Protein AF-A0A9D2ANG2-F1 (afdb_monomer_lite)

Foldseek 3Di:
DDDDDDDDDDDDDDDDDDDDDDDDDDDDDDDDDDDDDDDDDDDDDDDDDDDDDDPPDDDPPPPVPPVVPPPVDDDDDWAAAKDFFFKKKAALVLLCVFDVAFFWKFKDWRNHTDDIGGDDSGIDIDGRHGITGMWIWTQGPVRDTDTSRVVIDTGHPDDPPPPPDDDD

Sequence (168 aa):
MKKTTFPALGLLAGSLIFLSGCQAGTGLEVSSQSLSEVSGNEAQASAPSSQNEPRSVRENTTQEENAFYNDLLYREYSLGKTVEAGTATITTADILSASDSPSQIVIFRNNEVWKILDYQGEDIKVDIPEDGNYCYMVADENKALWDITELVDMEVIGDAEDWIIPLE

pLDDT: mean 70.83, std 26.26, range [29.95, 98.44]

Radius of gyration: 33.45 Å; chains: 1; bounding box: 67×125×43 Å

Structure (mmCIF, N/CA/C/O backbone):
data_AF-A0A9D2ANG2-F1
#
_entry.id   AF-A0A9D2ANG2-F1
#
loop_
_atom_site.group_PDB
_atom_site.id
_atom_site.type_symbol
_atom_site.label_atom_id
_atom_site.label_alt_id
_atom_site.label_comp_id
_atom_site.label_asym_id
_atom_site.label_entity_id
_atom_site.label_seq_id
_atom_site.pdbx_PDB_ins_code
_atom_site.Cartn_x
_atom_site.Cartn_y
_atom_site.Cartn_z
_atom_site.occupancy
_atom_site.B_iso_or_equiv
_atom_site.auth_seq_id
_atom_site.auth_comp_id
_atom_site.auth_asym_id
_atom_site.auth_atom_id
_atom_site.pdbx_PDB_model_num
ATOM 1 N N . MET A 1 1 ? -21.913 -55.609 1.941 1.00 44.38 1 MET A N 1
ATOM 2 C CA . MET A 1 1 ? -22.703 -54.697 1.080 1.00 44.38 1 MET A CA 1
ATOM 3 C C . MET A 1 1 ? -22.527 -53.271 1.572 1.00 44.38 1 MET A C 1
ATOM 5 O O . MET A 1 1 ? -22.939 -53.000 2.689 1.00 44.38 1 MET A O 1
ATOM 9 N N . LYS A 1 2 ? -21.934 -52.393 0.758 1.00 40.97 2 LYS A N 1
ATOM 10 C CA . LYS A 1 2 ? -22.391 -51.016 0.481 1.00 40.97 2 LYS A CA 1
ATOM 11 C C . LYS A 1 2 ? -21.410 -50.405 -0.523 1.00 40.97 2 LYS A C 1
ATOM 13 O O . LYS A 1 2 ? -20.231 -50.258 -0.238 1.00 40.97 2 LYS A O 1
ATOM 18 N N . LYS A 1 3 ? -21.917 -50.194 -1.738 1.00 43.97 3 LYS A N 1
ATOM 19 C CA . LYS A 1 3 ? -21.227 -49.579 -2.872 1.00 43.97 3 LYS A CA 1
ATOM 20 C C . LYS A 1 3 ? -21.136 -48.078 -2.591 1.00 43.97 3 LYS A C 1
ATOM 22 O O . LYS A 1 3 ? -22.163 -47.474 -2.292 1.00 43.97 3 LYS A O 1
ATOM 27 N N . THR A 1 4 ? -19.946 -47.496 -2.667 1.00 53.00 4 THR A N 1
ATOM 28 C CA . THR A 1 4 ? -19.764 -46.043 -2.655 1.00 53.00 4 THR A CA 1
ATOM 29 C C . THR A 1 4 ? -19.896 -45.534 -4.086 1.00 53.00 4 THR A C 1
ATOM 31 O O . THR A 1 4 ? -19.038 -45.748 -4.938 1.00 53.00 4 THR A O 1
ATOM 34 N N . THR A 1 5 ? -21.052 -44.937 -4.354 1.00 50.03 5 THR A N 1
ATOM 35 C CA . THR A 1 5 ? -21.404 -44.254 -5.598 1.00 50.03 5 THR A CA 1
ATOM 36 C C . THR A 1 5 ? -20.766 -42.867 -5.597 1.00 50.03 5 THR A C 1
ATOM 38 O O . THR A 1 5 ? -21.075 -42.057 -4.728 1.00 50.03 5 THR A O 1
ATOM 41 N N . PHE A 1 6 ? -19.910 -42.588 -6.579 1.00 52.50 6 PHE A N 1
ATOM 42 C CA . PHE A 1 6 ? -19.528 -41.229 -6.965 1.00 52.50 6 PHE A CA 1
ATOM 43 C C . PHE A 1 6 ? -20.510 -40.706 -8.026 1.00 52.50 6 PHE A C 1
ATOM 45 O O . PHE A 1 6 ? -20.822 -41.449 -8.959 1.00 52.50 6 PHE A O 1
ATOM 52 N N . PRO A 1 7 ? -20.923 -39.433 -7.970 1.00 53.84 7 PRO A N 1
ATOM 53 C CA . PRO A 1 7 ? -21.189 -38.638 -9.165 1.00 53.84 7 PRO A CA 1
ATOM 54 C C . PRO A 1 7 ? -20.031 -37.635 -9.332 1.00 53.84 7 PRO A C 1
ATOM 56 O O . PRO A 1 7 ? -19.691 -36.906 -8.408 1.00 53.84 7 PRO A O 1
ATOM 59 N N . ALA A 1 8 ? -19.207 -37.770 -10.371 1.00 43.09 8 ALA A N 1
ATOM 60 C CA . ALA A 1 8 ? -19.424 -37.258 -11.727 1.00 43.09 8 ALA A CA 1
ATOM 61 C C . ALA A 1 8 ? -19.342 -35.721 -11.796 1.00 43.09 8 ALA A C 1
ATOM 63 O O . ALA A 1 8 ? -20.218 -35.011 -11.310 1.00 43.09 8 ALA A O 1
ATOM 64 N N . LEU A 1 9 ? -18.254 -35.260 -12.429 1.00 39.78 9 LEU A N 1
ATOM 65 C CA . LEU A 1 9 ? -17.986 -33.888 -12.852 1.00 39.78 9 LEU A CA 1
ATOM 66 C C . LEU A 1 9 ? -19.218 -33.249 -13.511 1.00 39.78 9 LEU A C 1
ATOM 68 O O . LEU A 1 9 ? -19.725 -33.760 -14.509 1.00 39.78 9 LEU A O 1
ATOM 72 N N . GLY A 1 10 ? -19.617 -32.083 -13.007 1.00 41.41 10 GLY A N 1
ATOM 73 C CA . GLY A 1 10 ? -20.478 -31.133 -13.703 1.00 41.41 10 GLY A CA 1
ATOM 74 C C . GLY A 1 10 ? -19.639 -29.965 -14.207 1.00 41.41 10 GLY A C 1
ATOM 75 O O . GLY A 1 10 ? -19.390 -29.014 -13.476 1.00 41.41 10 GLY A O 1
ATOM 76 N N . LEU A 1 11 ? -19.176 -30.073 -15.449 1.00 42.06 11 LEU A N 1
ATOM 77 C CA . LEU A 1 11 ? -18.488 -29.025 -16.194 1.00 42.06 11 LEU A CA 1
ATOM 78 C C . LEU A 1 11 ? -19.572 -28.094 -16.759 1.00 42.06 11 LEU A C 1
ATOM 80 O O . LEU A 1 11 ? -20.270 -28.468 -17.698 1.00 42.06 11 LEU A O 1
ATOM 84 N N . LEU A 1 12 ? -19.761 -26.916 -16.161 1.00 43.16 12 LEU A N 1
ATOM 85 C CA . LEU A 1 12 ? -20.652 -25.883 -16.695 1.00 43.16 12 LEU A CA 1
ATOM 86 C C . LEU A 1 12 ? -19.820 -24.692 -17.163 1.00 43.16 12 LEU A C 1
ATOM 88 O O . LEU A 1 12 ? -19.498 -23.777 -16.413 1.00 43.16 12 LEU A O 1
ATOM 92 N N . ALA A 1 13 ? -19.477 -24.747 -18.448 1.00 43.97 13 ALA A N 1
ATOM 93 C CA . ALA A 1 13 ? -19.148 -23.577 -19.237 1.00 43.97 13 ALA A CA 1
ATOM 94 C C . ALA A 1 13 ? -20.412 -22.708 -19.362 1.00 43.97 13 ALA A C 1
ATOM 96 O O . ALA A 1 13 ? -21.443 -23.173 -19.849 1.00 43.97 13 ALA A O 1
ATOM 97 N N . GLY A 1 14 ? -20.331 -21.459 -18.908 1.00 40.59 14 GLY A N 1
ATOM 98 C CA . GLY A 1 14 ? -21.426 -20.492 -18.937 1.00 40.59 14 GLY A CA 1
ATOM 99 C C . GLY A 1 14 ? -20.927 -19.116 -19.363 1.00 40.59 14 GLY A C 1
ATOM 100 O O . GLY A 1 14 ? -20.558 -18.308 -18.527 1.00 40.59 14 GLY A O 1
ATOM 101 N N . SER A 1 15 ? -20.884 -18.927 -20.682 1.00 45.50 15 SER A N 1
ATOM 102 C CA . SER A 1 15 ? -20.819 -17.694 -21.483 1.00 45.50 15 SER A CA 1
ATOM 103 C 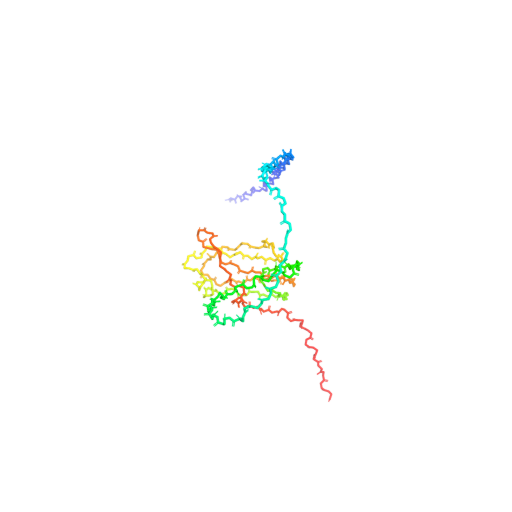C . SER A 1 15 ? -20.608 -16.343 -20.766 1.00 45.50 15 SER A C 1
ATOM 105 O O . SER A 1 15 ? -21.522 -15.809 -20.141 1.00 45.50 15 SER A O 1
ATOM 107 N N . LEU A 1 16 ? -19.452 -15.714 -21.018 1.00 40.78 16 LEU A N 1
ATOM 108 C CA . LEU A 1 16 ? -19.235 -14.273 -20.848 1.00 40.78 16 LEU A CA 1
ATOM 109 C C . LEU A 1 16 ? -19.983 -13.537 -21.977 1.00 40.78 16 LEU A C 1
ATOM 111 O O . LEU A 1 16 ? -19.675 -13.737 -23.151 1.00 40.78 16 LEU A O 1
ATOM 115 N N . ILE A 1 17 ? -20.979 -12.712 -21.649 1.00 47.81 17 ILE A N 1
ATOM 116 C CA . ILE A 1 17 ? -21.612 -11.804 -22.615 1.00 47.81 17 ILE A CA 1
ATOM 117 C C . ILE A 1 17 ? -20.898 -10.455 -22.506 1.00 47.81 17 ILE A C 1
ATOM 119 O O . ILE A 1 17 ? -21.072 -9.735 -21.527 1.00 47.81 17 ILE A O 1
ATOM 123 N N . PHE A 1 18 ? -20.098 -10.114 -23.518 1.00 40.72 18 PHE A N 1
ATOM 124 C CA . PHE A 1 18 ? -19.593 -8.757 -23.719 1.00 40.72 18 PHE A CA 1
ATOM 125 C C . PHE A 1 18 ? -20.714 -7.892 -24.302 1.00 40.72 18 PHE A C 1
ATOM 127 O O . PHE A 1 18 ? -21.118 -8.085 -25.448 1.00 40.72 18 PHE A O 1
ATOM 134 N N . LEU A 1 19 ? -21.205 -6.920 -23.534 1.00 44.53 19 LEU A N 1
ATOM 135 C CA . LEU A 1 19 ? -21.969 -5.800 -24.079 1.00 44.53 19 LEU A CA 1
ATOM 136 C C . LEU A 1 19 ? -21.002 -4.640 -24.339 1.00 44.53 19 LEU A C 1
ATOM 138 O O . LEU A 1 19 ? -20.754 -3.809 -23.471 1.00 44.53 19 LEU A O 1
ATOM 142 N N . SER A 1 20 ? -20.453 -4.599 -25.555 1.00 38.41 20 SER A N 1
ATOM 143 C CA . SER A 1 20 ? -19.932 -3.365 -26.145 1.00 38.41 20 SER A CA 1
ATOM 144 C C . SER A 1 20 ? -21.105 -2.454 -26.498 1.00 38.41 20 SER A C 1
ATOM 146 O O . SER A 1 20 ? -21.940 -2.805 -27.329 1.00 38.41 20 SER A O 1
ATOM 148 N N . GLY A 1 21 ? -21.138 -1.269 -25.898 1.00 37.12 21 GLY A N 1
ATOM 149 C CA . GLY A 1 21 ? -21.970 -0.155 -26.334 1.00 37.12 21 GLY A CA 1
ATOM 150 C C . GLY A 1 21 ? -21.093 1.068 -26.548 1.00 37.12 21 GLY A C 1
ATOM 151 O O . GLY A 1 21 ? -20.759 1.767 -25.599 1.00 37.12 21 GLY A O 1
ATOM 152 N N . CYS A 1 22 ? -20.699 1.316 -27.796 1.00 42.69 22 CYS A N 1
ATOM 153 C CA . CYS A 1 22 ? -20.207 2.619 -28.217 1.00 42.69 22 CYS A CA 1
ATOM 154 C C . CYS A 1 22 ? -21.384 3.599 -28.229 1.00 42.69 22 CYS A C 1
ATOM 156 O O . CYS A 1 22 ? -22.386 3.334 -28.893 1.00 42.69 22 CYS A O 1
ATOM 158 N N . GLN A 1 23 ? -21.241 4.760 -27.596 1.00 45.69 23 GLN A N 1
ATOM 159 C CA . GLN A 1 23 ? -22.010 5.926 -28.011 1.00 45.69 23 GLN A CA 1
ATOM 160 C C . GLN A 1 23 ? -21.125 7.169 -27.951 1.00 45.69 23 GLN A C 1
ATOM 162 O O . GLN A 1 23 ? -20.814 7.701 -26.891 1.00 45.69 23 GLN A O 1
ATOM 167 N N . ALA A 1 24 ? -20.691 7.593 -29.137 1.00 37.50 24 ALA A N 1
ATOM 168 C CA . ALA A 1 24 ? -20.219 8.940 -29.381 1.00 37.50 24 ALA A CA 1
ATOM 169 C C . ALA A 1 24 ? -21.427 9.884 -29.297 1.00 37.50 24 ALA A C 1
ATOM 171 O O . ALA A 1 24 ? -22.425 9.683 -29.991 1.00 37.50 24 ALA A O 1
ATOM 172 N N . GLY A 1 25 ? -21.330 10.897 -28.441 1.00 37.22 25 GLY A N 1
ATOM 173 C CA . GLY A 1 25 ? -22.311 11.964 -28.287 1.00 37.22 25 GLY A CA 1
ATOM 174 C C . GLY A 1 25 ? -21.575 13.285 -28.124 1.00 37.22 25 GLY A C 1
ATOM 175 O O . GLY A 1 25 ? -21.069 13.600 -27.055 1.00 37.22 25 GLY A O 1
ATOM 176 N N . THR A 1 26 ? -21.465 14.010 -29.228 1.00 39.25 26 THR A N 1
ATOM 177 C CA . THR A 1 26 ? -20.929 15.366 -29.352 1.00 39.25 26 THR A CA 1
ATOM 178 C C . THR A 1 26 ? -21.787 16.383 -28.600 1.00 39.25 26 THR A C 1
ATOM 180 O O . THR A 1 26 ? -23.010 16.329 -28.714 1.00 39.25 26 THR A O 1
ATOM 183 N N . GLY A 1 27 ? -21.154 17.373 -27.962 1.00 31.86 27 GLY A N 1
ATOM 184 C CA . GLY A 1 27 ? -21.802 18.651 -27.643 1.00 31.86 27 GLY A CA 1
ATOM 185 C C . GLY A 1 27 ? -21.474 19.216 -26.265 1.00 31.86 27 GLY A C 1
ATOM 186 O O . GLY A 1 27 ? -22.345 19.252 -25.404 1.00 31.86 27 GLY A O 1
ATOM 187 N N . LEU A 1 28 ? -20.245 19.698 -26.059 1.00 37.50 28 LEU A N 1
ATOM 188 C CA . LEU A 1 28 ? -19.963 20.667 -24.999 1.00 37.50 28 LEU A CA 1
ATOM 189 C C . LEU A 1 28 ? -19.964 22.061 -25.649 1.00 37.50 28 LEU A C 1
ATOM 191 O O . LEU A 1 28 ? -18.944 22.511 -26.166 1.00 37.50 28 LEU A O 1
ATOM 195 N N . GLU A 1 29 ? -21.126 22.716 -25.703 1.00 31.64 29 GLU A N 1
ATOM 196 C CA . GLU A 1 29 ? -21.201 24.136 -26.060 1.00 31.64 29 GLU A CA 1
ATOM 197 C C . GLU A 1 29 ? -20.709 24.974 -24.875 1.00 31.64 29 GLU A C 1
ATOM 199 O O . GLU A 1 29 ? -21.412 25.181 -23.886 1.00 31.64 29 GLU A O 1
ATOM 204 N N . VAL A 1 30 ? -19.473 25.462 -24.973 1.00 37.38 30 VAL A N 1
ATOM 205 C CA . VAL A 1 30 ? -18.980 26.569 -24.150 1.00 37.38 30 VAL A CA 1
ATOM 206 C C . VAL A 1 30 ? -19.516 27.862 -24.760 1.00 37.38 30 VAL A C 1
ATOM 208 O O . VAL A 1 30 ? -19.046 28.323 -25.797 1.00 37.38 30 VAL A O 1
ATOM 211 N N . SER A 1 31 ? -20.523 28.443 -24.109 1.00 36.84 31 SER A N 1
ATOM 212 C CA . SER A 1 31 ? -21.043 29.775 -24.414 1.00 36.84 31 SER A CA 1
ATOM 213 C C . SER A 1 31 ? -20.044 30.842 -23.956 1.00 36.84 31 SER A C 1
ATOM 215 O O . SER A 1 31 ? -20.007 31.216 -22.784 1.00 36.84 31 SER A O 1
ATOM 217 N N . SER A 1 32 ? -19.248 31.366 -24.884 1.00 38.97 32 SER A N 1
ATOM 218 C CA . SER A 1 32 ? -18.450 32.579 -24.710 1.00 38.97 32 SER A CA 1
ATOM 219 C C . SER A 1 32 ? -19.334 33.815 -24.907 1.00 38.97 32 SER A C 1
ATOM 221 O O . SER A 1 32 ? -19.634 34.221 -26.028 1.00 38.97 32 SER A O 1
ATOM 223 N N . GLN A 1 33 ? -19.757 34.448 -23.810 1.00 39.16 33 GLN A N 1
ATOM 224 C CA . GLN A 1 33 ? -20.373 35.773 -23.884 1.00 39.16 33 GLN A CA 1
ATOM 225 C C . GLN A 1 33 ? -19.283 36.828 -24.095 1.00 39.16 33 GLN A C 1
ATOM 227 O O . GLN A 1 33 ? -18.572 37.228 -23.176 1.00 39.16 33 GLN A O 1
ATOM 232 N N . SER A 1 34 ? -19.157 37.253 -25.350 1.00 32.22 34 SER A N 1
ATOM 233 C CA . SER A 1 34 ? -18.538 38.513 -25.744 1.00 32.22 34 SER A CA 1
ATOM 234 C C . SER A 1 34 ? -19.445 39.663 -25.295 1.00 32.22 34 SER A C 1
ATOM 236 O O . SER A 1 34 ? -20.596 39.745 -25.718 1.00 32.22 34 SER A O 1
ATOM 238 N N . LEU A 1 35 ? -18.933 40.549 -24.440 1.00 36.53 35 LEU A N 1
ATOM 239 C CA . LEU A 1 35 ? -19.498 41.881 -24.240 1.00 36.53 35 LEU A CA 1
ATOM 240 C C . LEU A 1 35 ? -18.740 42.843 -25.155 1.00 36.53 35 LEU A C 1
ATOM 242 O O . LEU A 1 35 ? -17.574 43.157 -24.919 1.00 36.53 35 LEU A O 1
ATOM 246 N N . SER A 1 36 ? -19.406 43.267 -26.226 1.00 34.75 36 SER A N 1
ATOM 247 C CA . SER A 1 36 ? -19.041 44.459 -26.981 1.00 34.75 36 SER A CA 1
ATOM 248 C C . SER A 1 36 ? -19.787 45.682 -26.447 1.00 34.75 36 SER A C 1
ATOM 250 O O . SER A 1 36 ? -20.805 45.547 -25.777 1.00 34.75 36 SER A O 1
ATOM 252 N N . GLU A 1 37 ? -19.311 46.836 -26.916 1.00 34.56 37 GLU A N 1
ATOM 253 C CA . GLU A 1 37 ? -19.896 48.184 -26.896 1.00 34.56 37 GLU A CA 1
ATOM 254 C C . GLU A 1 37 ? -19.631 49.064 -25.669 1.00 34.56 37 GLU A C 1
ATOM 256 O O . GLU A 1 37 ? -19.730 48.629 -24.532 1.00 34.56 37 GLU A O 1
ATOM 261 N N . VAL A 1 38 ? -19.399 50.372 -25.802 1.00 32.50 38 VAL A N 1
ATOM 262 C CA . VAL A 1 38 ? -18.857 51.274 -26.847 1.00 32.50 38 VAL A CA 1
ATOM 263 C C . VAL A 1 38 ? -18.867 52.673 -26.205 1.00 32.50 38 VAL A C 1
ATOM 265 O O . VAL A 1 38 ? -19.580 52.889 -25.229 1.00 32.50 38 VAL A O 1
ATOM 268 N N . SER A 1 39 ? -18.179 53.633 -26.833 1.00 31.42 39 SER A N 1
ATOM 269 C CA . SER A 1 39 ? -18.321 55.090 -26.635 1.00 31.42 39 SER A CA 1
ATOM 270 C C . SER A 1 39 ? -17.546 55.644 -25.437 1.00 31.42 39 SER A C 1
ATOM 272 O O . SER A 1 39 ? -17.694 55.180 -24.319 1.00 31.42 39 SER A O 1
ATOM 274 N N . GLY A 1 40 ? -16.694 56.657 -25.540 1.00 30.05 40 GLY A N 1
ATOM 275 C CA . GLY A 1 40 ? -16.449 57.667 -26.566 1.00 30.05 40 GLY A CA 1
ATOM 276 C C . GLY A 1 40 ? -16.022 58.932 -25.808 1.00 30.05 40 GLY A C 1
ATOM 277 O O . GLY A 1 40 ? -16.653 59.247 -24.804 1.00 30.05 40 GLY A O 1
ATOM 278 N N . ASN A 1 41 ? -14.909 59.567 -26.201 1.00 34.25 41 ASN A N 1
ATOM 279 C CA . ASN A 1 41 ? -14.689 61.026 -26.198 1.00 34.25 41 ASN A CA 1
ATOM 280 C C . ASN A 1 41 ? -13.206 61.386 -26.430 1.00 34.25 41 ASN A C 1
ATOM 282 O O . ASN A 1 41 ? -12.341 61.198 -25.583 1.00 34.25 41 ASN A O 1
ATOM 286 N N . GLU A 1 42 ? -12.981 61.840 -27.659 1.00 29.95 42 GLU A N 1
ATOM 287 C CA . GLU A 1 42 ? -12.191 62.967 -28.174 1.00 29.95 42 GLU A CA 1
ATOM 288 C C . GLU A 1 42 ? -10.981 63.569 -27.415 1.00 29.95 42 GLU A C 1
ATOM 290 O O . GLU A 1 42 ? -10.970 63.838 -26.220 1.00 29.95 42 GLU A O 1
ATOM 295 N N . ALA A 1 43 ? -9.976 63.837 -28.256 1.00 37.69 43 ALA A N 1
ATOM 296 C CA . ALA A 1 43 ? -8.671 64.478 -28.111 1.00 37.69 43 ALA A CA 1
ATOM 297 C C . ALA A 1 43 ? -8.543 65.726 -27.210 1.00 37.69 43 ALA A C 1
ATOM 299 O O . ALA A 1 43 ? -9.383 66.612 -27.253 1.00 37.69 43 ALA A O 1
ATOM 300 N N . GLN A 1 44 ? -7.360 65.909 -26.597 1.00 31.36 44 GLN A N 1
ATOM 301 C CA . GLN A 1 44 ? -6.408 66.973 -26.985 1.00 31.36 44 GLN A CA 1
ATOM 302 C C . GLN A 1 44 ? -5.083 66.899 -26.204 1.00 31.36 44 GLN A C 1
ATOM 304 O O . GLN A 1 44 ? -5.042 66.640 -25.006 1.00 31.36 44 GLN A O 1
ATOM 309 N N . ALA A 1 45 ? -3.988 67.147 -26.923 1.00 39.09 45 ALA A N 1
ATOM 310 C CA . ALA A 1 45 ? -2.618 67.206 -26.428 1.00 39.09 45 ALA A CA 1
ATOM 311 C C . ALA A 1 45 ? -2.333 68.480 -25.617 1.00 39.09 45 ALA A C 1
ATOM 313 O O . ALA A 1 45 ? -2.839 69.541 -25.977 1.00 39.09 45 ALA A O 1
ATOM 314 N N . SER A 1 46 ? -1.449 68.387 -24.614 1.00 32.72 46 SER A N 1
ATOM 315 C CA . SER A 1 46 ? -0.479 69.422 -24.191 1.00 32.72 46 SER A CA 1
ATOM 316 C C . SER A 1 46 ? 0.404 68.886 -23.051 1.00 32.72 46 SER A C 1
ATOM 318 O O . SER A 1 46 ? -0.102 68.559 -21.984 1.00 32.72 46 SER A O 1
ATOM 320 N N . ALA A 1 47 ? 1.724 68.818 -23.249 1.00 37.22 47 ALA A N 1
ATOM 321 C CA . ALA A 1 47 ? 2.699 68.815 -22.147 1.00 37.22 47 ALA A CA 1
ATOM 322 C C . ALA A 1 47 ? 3.005 70.282 -21.780 1.00 37.22 47 ALA A C 1
ATOM 324 O O . ALA A 1 47 ? 2.976 71.119 -22.689 1.00 37.22 47 ALA A O 1
ATOM 325 N N . PRO A 1 48 ? 3.303 70.631 -20.507 1.00 40.16 48 PRO A N 1
ATOM 326 C CA . PRO A 1 48 ? 4.715 70.619 -20.092 1.00 40.16 48 PRO A CA 1
ATOM 327 C C . PRO A 1 48 ? 5.019 70.414 -18.580 1.00 40.16 48 PRO A C 1
ATOM 329 O O . PRO A 1 48 ? 4.188 70.602 -17.701 1.00 40.16 48 PRO A O 1
ATOM 332 N N . SER A 1 49 ? 6.303 70.112 -18.341 1.00 30.97 49 SER A N 1
ATOM 333 C CA . SER A 1 49 ? 7.192 70.512 -17.227 1.00 30.97 49 SER A CA 1
ATOM 334 C C . SER A 1 49 ? 6.940 70.095 -15.762 1.00 30.97 49 SER A C 1
ATOM 336 O O . SER A 1 49 ? 6.101 70.649 -15.066 1.00 30.97 49 SER A O 1
ATOM 338 N N . SER A 1 50 ? 7.895 69.280 -15.293 1.00 38.00 50 SER A N 1
ATOM 339 C CA . SER A 1 50 ? 8.789 69.509 -14.140 1.00 38.00 50 SER A CA 1
ATOM 340 C C . SER A 1 50 ? 8.287 69.391 -12.691 1.00 38.00 50 SER A C 1
ATOM 342 O O . SER A 1 50 ? 7.573 70.238 -12.177 1.00 38.00 50 SER A O 1
ATOM 344 N N . GLN A 1 51 ? 8.928 68.422 -12.021 1.00 38.81 51 GLN A N 1
ATOM 345 C CA . GLN A 1 51 ? 9.385 68.406 -10.624 1.00 38.81 51 GLN A CA 1
ATOM 346 C C . GLN A 1 51 ? 8.330 68.295 -9.514 1.00 38.81 51 GLN A C 1
ATOM 348 O O . GLN A 1 51 ? 7.779 69.282 -9.047 1.00 38.81 51 GLN A O 1
ATOM 353 N N . ASN A 1 52 ? 8.204 67.080 -8.974 1.00 36.75 52 ASN A N 1
ATOM 354 C CA . ASN A 1 52 ? 7.990 66.864 -7.546 1.00 36.75 52 ASN A CA 1
ATOM 355 C C . ASN A 1 52 ? 8.848 65.675 -7.092 1.00 36.75 52 ASN A C 1
ATOM 357 O O . ASN A 1 52 ? 8.836 64.615 -7.716 1.00 36.75 52 ASN A O 1
ATOM 361 N N . GLU A 1 53 ? 9.635 65.897 -6.041 1.00 39.03 53 GLU A N 1
ATOM 362 C CA . GLU A 1 53 ? 10.475 64.901 -5.373 1.00 39.03 53 GLU A CA 1
ATOM 363 C C . GLU A 1 53 ? 9.687 63.667 -4.896 1.00 39.03 53 GLU A C 1
ATOM 365 O O . GLU A 1 53 ? 8.502 63.780 -4.560 1.00 39.03 53 GLU A O 1
ATOM 370 N N . PRO A 1 54 ? 10.333 62.491 -4.783 1.00 37.91 54 PRO A N 1
ATOM 371 C CA . PRO A 1 54 ? 9.674 61.303 -4.274 1.00 37.91 54 PRO A CA 1
ATOM 372 C C . PRO A 1 54 ? 9.504 61.411 -2.754 1.00 37.91 54 PRO A C 1
ATOM 374 O O . PRO A 1 54 ? 10.437 61.218 -1.974 1.00 37.91 54 PRO A O 1
ATOM 377 N N . ARG A 1 55 ? 8.269 61.666 -2.314 1.00 42.19 55 ARG A N 1
ATOM 378 C CA . ARG A 1 55 ? 7.844 61.366 -0.944 1.00 42.19 55 ARG A CA 1
ATOM 379 C C . ARG A 1 55 ? 7.911 59.847 -0.771 1.00 42.19 55 ARG A C 1
ATOM 381 O O . ARG A 1 55 ? 7.045 59.129 -1.257 1.00 42.19 55 ARG A O 1
ATOM 388 N N . SER A 1 56 ? 8.947 59.365 -0.090 1.00 51.69 56 SER A N 1
ATOM 389 C CA . SER A 1 56 ? 9.007 57.990 0.407 1.00 51.69 56 SER A CA 1
ATOM 390 C C . SER A 1 56 ? 7.925 57.817 1.473 1.00 51.69 56 SER A C 1
ATOM 392 O O . SER A 1 56 ? 8.122 58.136 2.647 1.00 51.69 56 SER A O 1
ATOM 394 N N . VAL A 1 57 ? 6.741 57.387 1.042 1.00 43.78 57 VAL A N 1
ATOM 395 C CA . VAL A 1 57 ? 5.715 56.838 1.923 1.00 43.78 57 VAL A CA 1
ATOM 396 C C . VAL A 1 57 ? 5.866 55.330 1.847 1.00 43.78 57 VAL A C 1
ATOM 398 O O . VAL A 1 57 ? 5.573 54.690 0.843 1.00 43.78 57 VAL A O 1
ATOM 401 N N . ARG A 1 58 ? 6.419 54.791 2.928 1.00 52.06 58 ARG A N 1
ATOM 402 C CA . ARG A 1 58 ? 6.546 53.369 3.196 1.00 52.06 58 ARG A CA 1
ATOM 403 C C . ARG A 1 58 ? 5.149 52.782 3.388 1.00 52.06 58 ARG A C 1
ATOM 405 O O . ARG A 1 58 ? 4.602 52.869 4.482 1.00 52.06 58 ARG A O 1
ATOM 412 N N . GLU A 1 59 ? 4.606 52.154 2.356 1.00 42.41 59 GLU A N 1
ATOM 413 C CA . GLU A 1 59 ? 3.541 51.167 2.522 1.00 42.41 59 GLU A CA 1
ATOM 414 C C . GLU A 1 59 ? 4.198 49.790 2.652 1.00 42.41 59 GLU A C 1
ATOM 416 O O . GLU A 1 59 ? 4.615 49.161 1.683 1.00 42.41 59 GLU A O 1
ATOM 421 N N . ASN A 1 60 ? 4.360 49.361 3.908 1.00 52.25 60 ASN A N 1
ATOM 422 C CA . ASN A 1 60 ? 4.568 47.961 4.262 1.00 52.25 60 ASN A CA 1
ATOM 423 C C . ASN A 1 60 ? 3.286 47.207 3.888 1.00 52.25 60 ASN A C 1
ATOM 425 O O . ASN A 1 60 ? 2.392 47.053 4.719 1.00 52.25 60 ASN A O 1
ATOM 429 N N . THR A 1 61 ? 3.206 46.720 2.658 1.00 47.22 61 THR A N 1
ATOM 430 C CA . THR A 1 61 ? 2.335 45.591 2.351 1.00 47.22 61 THR A CA 1
ATOM 431 C C . THR A 1 61 ? 3.250 44.389 2.251 1.00 47.22 61 THR A C 1
ATOM 433 O O . THR A 1 61 ? 3.779 44.078 1.189 1.00 47.22 61 THR A O 1
ATOM 436 N N . THR A 1 62 ? 3.481 43.726 3.385 1.00 52.38 62 THR A N 1
ATOM 437 C CA . THR A 1 62 ? 3.923 42.330 3.376 1.00 52.38 62 THR A CA 1
ATOM 438 C C . THR A 1 62 ? 2.739 41.513 2.871 1.00 52.38 62 THR A C 1
ATOM 440 O O . THR A 1 62 ? 2.002 40.892 3.629 1.00 52.38 62 THR A O 1
ATOM 443 N N . GLN A 1 63 ? 2.503 41.602 1.567 1.00 48.44 63 GLN A N 1
ATOM 444 C CA . GLN A 1 63 ? 1.904 40.517 0.831 1.00 48.44 63 GLN A CA 1
ATOM 445 C C . GLN A 1 63 ? 3.047 39.507 0.764 1.00 48.44 63 GLN A C 1
ATOM 447 O O . GLN A 1 63 ? 3.993 39.694 0.003 1.00 48.44 63 GLN A O 1
ATOM 452 N N . GLU A 1 64 ? 3.051 38.510 1.653 1.00 51.12 64 GLU A N 1
ATOM 453 C CA . GLU A 1 64 ? 3.797 37.294 1.345 1.00 51.12 64 GLU A CA 1
ATOM 454 C C . GLU A 1 64 ? 3.132 36.737 0.092 1.00 51.12 64 GLU A C 1
ATOM 456 O O . GLU A 1 64 ? 2.081 36.095 0.126 1.00 51.12 64 GLU A O 1
ATOM 461 N N . GLU A 1 65 ? 3.690 37.139 -1.044 1.00 49.97 65 GLU A N 1
ATOM 462 C CA . GLU A 1 65 ? 3.421 36.551 -2.331 1.00 49.97 65 GLU A CA 1
ATOM 463 C C . GLU A 1 65 ? 3.713 35.061 -2.168 1.00 49.97 65 GLU A C 1
ATOM 465 O O . GLU A 1 65 ? 4.864 34.628 -2.144 1.00 49.97 65 GLU A O 1
ATOM 470 N N . ASN A 1 66 ? 2.655 34.254 -2.082 1.00 54.69 66 ASN A N 1
ATOM 471 C CA . ASN A 1 66 ? 2.700 32.927 -2.670 1.00 54.69 66 ASN A CA 1
ATOM 472 C C . ASN A 1 66 ? 3.000 33.156 -4.153 1.00 54.69 66 ASN A C 1
ATOM 474 O O . ASN A 1 66 ? 2.082 33.285 -4.965 1.00 54.69 66 ASN A O 1
ATOM 478 N N . ALA A 1 67 ? 4.286 33.303 -4.479 1.00 57.97 67 ALA A N 1
ATOM 479 C CA . ALA A 1 67 ? 4.803 33.327 -5.830 1.00 57.97 67 ALA A CA 1
ATOM 480 C C . ALA A 1 67 ? 4.479 31.958 -6.418 1.00 57.97 67 ALA A C 1
ATOM 482 O O . ALA A 1 67 ? 5.221 30.987 -6.287 1.00 57.97 67 ALA A O 1
ATOM 483 N N . PHE A 1 68 ? 3.274 31.865 -6.963 1.00 63.31 68 PHE A N 1
ATOM 484 C CA . PHE A 1 68 ? 2.770 30.702 -7.647 1.00 63.31 68 PHE A CA 1
ATOM 485 C C . PHE A 1 68 ? 3.706 30.480 -8.836 1.00 63.31 68 PHE A C 1
ATOM 487 O O . PHE A 1 68 ? 3.705 31.260 -9.791 1.00 63.31 68 PHE A O 1
ATOM 494 N N . TYR A 1 69 ? 4.575 29.474 -8.716 1.00 60.41 69 TYR A N 1
ATOM 495 C CA . TYR A 1 69 ? 5.570 29.092 -9.712 1.00 60.41 69 TYR A CA 1
ATOM 496 C C . TYR A 1 69 ? 4.864 28.655 -11.002 1.00 60.41 69 TYR A C 1
ATOM 498 O O . TYR A 1 69 ? 4.612 27.476 -11.220 1.00 60.41 69 TYR A O 1
ATOM 506 N N . ASN A 1 70 ? 4.536 29.613 -11.863 1.00 66.56 70 ASN A N 1
ATOM 507 C CA . ASN A 1 70 ? 4.153 29.369 -13.248 1.00 66.56 70 ASN A CA 1
ATOM 508 C C . ASN A 1 70 ? 5.398 29.558 -14.123 1.00 66.56 70 ASN A C 1
ATOM 510 O O . ASN A 1 70 ? 5.540 30.571 -14.803 1.00 66.56 70 ASN A O 1
ATOM 514 N N . ASP A 1 71 ? 6.316 28.591 -14.095 1.00 83.06 71 ASP A N 1
ATOM 515 C CA . ASP A 1 71 ? 7.478 28.543 -15.000 1.00 83.06 71 ASP A CA 1
ATOM 516 C C . ASP A 1 71 ? 7.118 28.006 -16.404 1.00 83.06 71 ASP A C 1
ATOM 518 O O . ASP A 1 71 ? 7.995 27.856 -17.253 1.00 83.06 71 ASP A O 1
ATOM 522 N N . LEU A 1 72 ? 5.824 27.755 -16.663 1.00 84.81 72 LEU A N 1
ATOM 523 C CA . LEU A 1 72 ? 5.280 27.148 -17.887 1.00 84.81 72 LEU A CA 1
ATOM 524 C C . LEU A 1 72 ? 5.867 25.759 -18.200 1.00 84.81 72 LEU A C 1
ATOM 526 O O . LEU A 1 72 ? 5.705 25.263 -19.318 1.00 84.81 72 LEU A O 1
ATOM 530 N N . LEU A 1 73 ? 6.526 25.113 -17.232 1.00 86.44 73 LEU A N 1
ATOM 531 C CA . LEU A 1 73 ? 7.013 23.751 -17.384 1.00 86.44 73 LEU A CA 1
ATOM 532 C C . LEU A 1 73 ? 5.900 22.767 -17.039 1.00 86.44 73 LEU A C 1
ATOM 534 O O . LEU A 1 73 ? 5.351 22.765 -15.938 1.00 86.44 73 LEU A O 1
ATOM 538 N N . TYR A 1 74 ? 5.607 21.876 -17.981 1.00 81.25 74 TYR A N 1
ATOM 539 C CA . TYR A 1 74 ? 4.807 20.697 -17.689 1.00 81.25 74 TYR A CA 1
ATOM 540 C C . TYR A 1 74 ? 5.627 19.761 -16.800 1.00 81.25 74 TYR A C 1
ATOM 542 O O . TYR A 1 74 ? 6.710 19.322 -17.186 1.00 81.25 74 TYR A O 1
ATOM 550 N N . ARG A 1 75 ? 5.110 19.474 -15.603 1.00 84.62 75 ARG A N 1
ATOM 551 C CA . ARG A 1 75 ? 5.669 18.489 -14.675 1.00 84.62 75 ARG A CA 1
ATOM 552 C C . ARG A 1 75 ? 4.680 17.346 -14.538 1.00 84.62 75 ARG A C 1
ATOM 554 O O . ARG A 1 75 ? 3.507 17.575 -14.253 1.00 84.62 75 ARG A O 1
ATOM 561 N N . GLU A 1 76 ? 5.162 16.133 -14.755 1.00 82.25 76 GLU A N 1
ATOM 562 C CA . GLU A 1 76 ? 4.404 14.926 -14.464 1.00 82.25 76 GLU A CA 1
ATOM 563 C C . GLU A 1 76 ? 4.663 14.534 -13.009 1.00 82.25 76 GLU A C 1
ATOM 565 O O . GLU A 1 76 ? 5.813 14.426 -12.582 1.00 82.25 76 GLU A O 1
ATOM 570 N N . TYR A 1 77 ? 3.589 14.378 -12.240 1.00 81.56 77 TYR A N 1
ATOM 571 C CA . TYR A 1 77 ? 3.648 13.918 -10.858 1.00 81.56 77 TYR A CA 1
ATOM 572 C C . TYR A 1 77 ? 3.228 12.452 -10.818 1.00 81.56 77 TYR A C 1
ATOM 574 O O . TYR A 1 77 ? 2.189 12.085 -11.368 1.00 81.56 77 TYR A O 1
ATOM 582 N N . SER A 1 78 ? 4.026 11.624 -10.156 1.00 84.25 78 SER A N 1
ATOM 583 C CA . SER A 1 78 ? 3.717 10.222 -9.894 1.00 84.25 78 SER A CA 1
ATOM 584 C C . SER A 1 78 ? 3.415 10.018 -8.413 1.00 84.25 78 SER A C 1
ATOM 586 O O . SER A 1 78 ? 4.011 10.675 -7.561 1.00 84.25 78 SER A O 1
ATOM 588 N N . LEU A 1 79 ? 2.481 9.118 -8.104 1.00 88.69 79 LEU A N 1
ATOM 589 C CA . LEU A 1 79 ? 2.134 8.774 -6.724 1.00 88.69 79 LEU A CA 1
ATOM 590 C C . LEU A 1 79 ? 3.075 7.695 -6.194 1.00 88.69 79 LEU A C 1
ATOM 592 O O . LEU A 1 79 ? 3.258 6.683 -6.861 1.00 88.69 79 LEU A O 1
ATOM 596 N N . GLY A 1 80 ? 3.585 7.855 -4.977 1.00 94.44 80 GLY A N 1
ATOM 597 C CA . GLY A 1 80 ? 4.369 6.827 -4.291 1.00 94.44 80 GLY A CA 1
ATOM 598 C C . GLY A 1 80 ? 5.877 6.906 -4.525 1.00 94.44 80 GLY A C 1
ATOM 599 O O . GLY A 1 80 ? 6.412 7.980 -4.806 1.00 94.44 80 GLY A O 1
ATOM 600 N N . LYS A 1 81 ? 6.558 5.767 -4.348 1.00 94.62 81 LYS A N 1
ATOM 601 C CA . LYS A 1 81 ? 8.022 5.656 -4.394 1.00 94.62 81 LYS A CA 1
ATOM 602 C C . LYS A 1 81 ? 8.478 4.543 -5.337 1.00 94.62 81 LYS A C 1
ATOM 604 O O . LYS A 1 81 ? 7.843 3.489 -5.431 1.00 94.62 81 LYS A O 1
ATOM 609 N N . THR A 1 82 ? 9.615 4.756 -5.997 1.00 95.31 82 THR A N 1
ATOM 610 C CA . THR A 1 82 ? 10.286 3.704 -6.768 1.00 95.31 82 THR A CA 1
ATOM 611 C C . THR A 1 82 ? 10.843 2.652 -5.817 1.00 95.31 82 THR A C 1
ATOM 613 O O . THR A 1 82 ? 11.604 2.983 -4.908 1.00 95.31 82 THR A O 1
ATOM 616 N N . VAL A 1 83 ? 10.477 1.394 -6.039 1.00 93.81 83 VAL A N 1
ATOM 617 C CA . VAL A 1 83 ? 10.986 0.234 -5.301 1.00 93.81 83 VAL A CA 1
ATOM 618 C C . VAL A 1 83 ? 11.417 -0.862 -6.268 1.00 93.81 83 VAL A C 1
ATOM 620 O O . VAL A 1 83 ? 10.908 -0.951 -7.388 1.00 93.81 83 VAL A O 1
ATOM 623 N N . GLU A 1 84 ? 12.353 -1.686 -5.813 1.00 94.88 84 GLU A N 1
ATOM 624 C CA . GLU A 1 84 ? 12.813 -2.885 -6.514 1.00 94.88 84 GLU A CA 1
ATOM 625 C C . GLU A 1 84 ? 11.898 -4.085 -6.221 1.00 94.88 84 GLU A C 1
ATOM 627 O O . GLU A 1 84 ? 11.103 -4.071 -5.271 1.00 94.88 84 GLU A O 1
ATOM 632 N N . ALA A 1 85 ? 12.014 -5.128 -7.043 1.00 95.69 85 ALA A N 1
ATOM 633 C CA . ALA A 1 85 ? 11.371 -6.414 -6.809 1.00 95.69 85 ALA A CA 1
ATOM 634 C C . ALA A 1 85 ? 11.745 -6.982 -5.428 1.00 95.69 85 ALA A C 1
ATOM 636 O O . ALA A 1 85 ? 12.897 -6.942 -4.987 1.00 95.69 85 ALA A O 1
ATOM 637 N N . GLY A 1 86 ? 10.760 -7.520 -4.718 1.00 96.12 86 GLY A N 1
ATOM 638 C CA . GLY A 1 86 ? 10.927 -7.791 -3.299 1.00 96.12 86 GLY A CA 1
ATOM 639 C C . GLY A 1 86 ? 9.660 -8.243 -2.598 1.00 96.12 86 GLY A C 1
ATOM 640 O O . GLY A 1 86 ? 8.700 -8.686 -3.222 1.00 96.12 86 GLY A O 1
ATOM 641 N N . THR A 1 87 ? 9.649 -8.097 -1.281 1.00 97.00 87 THR A N 1
ATOM 642 C CA . THR A 1 87 ? 8.470 -8.271 -0.434 1.00 97.00 87 THR A CA 1
ATOM 643 C C . THR A 1 87 ? 8.208 -6.979 0.325 1.00 97.00 87 THR A C 1
ATOM 645 O O . THR A 1 87 ? 9.077 -6.479 1.035 1.00 97.00 87 THR A O 1
ATOM 648 N N . ALA A 1 88 ? 6.997 -6.448 0.196 1.00 97.25 88 ALA A N 1
ATOM 649 C CA . ALA A 1 88 ? 6.521 -5.332 0.995 1.00 97.25 88 ALA A CA 1
ATOM 650 C C . ALA A 1 88 ? 5.830 -5.858 2.256 1.00 97.25 88 ALA A C 1
ATOM 652 O O . ALA A 1 88 ? 4.946 -6.716 2.166 1.00 97.25 88 ALA A O 1
ATOM 653 N N . THR A 1 89 ? 6.195 -5.329 3.420 1.00 98.12 89 THR A N 1
ATOM 654 C CA . THR A 1 89 ? 5.509 -5.588 4.688 1.00 98.12 89 THR A CA 1
ATOM 655 C C . THR A 1 89 ? 4.791 -4.322 5.136 1.00 98.12 89 THR A C 1
ATOM 657 O O . THR A 1 89 ? 5.405 -3.282 5.367 1.00 98.12 89 THR A O 1
ATOM 660 N N . ILE A 1 90 ? 3.472 -4.421 5.261 1.00 98.19 90 ILE A N 1
ATOM 661 C CA . ILE A 1 90 ? 2.593 -3.356 5.735 1.00 98.19 90 ILE A CA 1
ATOM 662 C C . ILE A 1 90 ? 2.128 -3.758 7.129 1.00 98.19 90 ILE A C 1
ATOM 664 O O . ILE A 1 90 ? 1.357 -4.712 7.274 1.00 98.19 90 ILE A O 1
ATOM 668 N N . THR A 1 91 ? 2.617 -3.074 8.161 1.00 98.31 91 THR A N 1
ATOM 669 C CA . THR A 1 91 ? 2.294 -3.467 9.533 1.00 98.31 91 THR A CA 1
ATOM 670 C C . THR A 1 91 ? 0.924 -2.951 9.953 1.00 98.31 91 THR A C 1
ATOM 672 O O . THR A 1 91 ? 0.461 -1.886 9.541 1.00 98.31 91 THR A O 1
ATOM 675 N N . THR A 1 92 ? 0.288 -3.692 10.850 1.00 98.00 92 THR A N 1
ATOM 676 C CA . THR A 1 92 ? -0.951 -3.296 11.521 1.00 98.00 92 THR A CA 1
ATOM 677 C C . THR A 1 92 ? -0.793 -1.944 12.218 1.00 98.00 92 THR A C 1
ATOM 679 O O . THR A 1 92 ? -1.711 -1.127 12.206 1.00 98.00 92 THR A O 1
ATOM 682 N N . ALA A 1 93 ? 0.379 -1.682 12.806 1.00 97.88 93 ALA A N 1
ATOM 683 C CA . ALA A 1 93 ? 0.663 -0.418 13.475 1.00 97.88 93 ALA A CA 1
ATOM 684 C C . ALA A 1 93 ? 0.624 0.765 12.496 1.00 97.88 93 ALA A C 1
ATOM 686 O O . ALA A 1 93 ? 0.001 1.779 12.806 1.00 97.88 93 ALA A O 1
ATOM 687 N N . ASP A 1 94 ? 1.213 0.618 11.307 1.00 97.94 94 ASP A N 1
ATOM 688 C CA . ASP A 1 94 ? 1.212 1.665 10.280 1.00 97.94 94 ASP A CA 1
ATOM 689 C C . ASP A 1 94 ? -0.199 1.904 9.733 1.00 97.94 94 ASP A C 1
ATOM 691 O O . ASP A 1 94 ? -0.631 3.051 9.608 1.00 97.94 94 ASP A O 1
ATOM 695 N N . ILE A 1 95 ? -0.958 0.828 9.493 1.00 97.94 95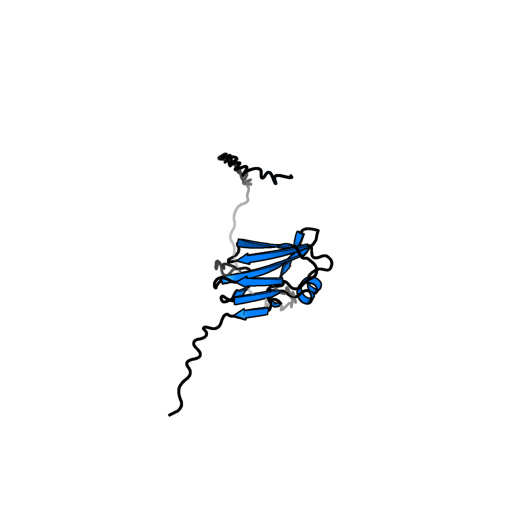 ILE A N 1
ATOM 696 C CA . ILE A 1 95 ? -2.352 0.902 9.030 1.00 97.94 95 ILE A CA 1
ATOM 697 C C . ILE A 1 95 ? -3.217 1.668 10.039 1.00 97.94 95 ILE A C 1
ATOM 699 O O . ILE A 1 95 ? -3.931 2.602 9.667 1.00 97.94 95 ILE A O 1
ATOM 703 N N . LEU A 1 96 ? -3.127 1.302 11.319 1.00 97.56 96 LEU A N 1
ATOM 704 C CA . LEU A 1 96 ? -3.897 1.928 12.395 1.00 97.56 96 LEU A CA 1
ATOM 705 C C . LEU A 1 96 ? -3.406 3.340 12.735 1.00 97.56 96 LEU A C 1
ATOM 707 O O . LEU A 1 96 ? -4.166 4.132 13.283 1.00 97.56 96 LEU A O 1
ATOM 711 N N . SER A 1 97 ? -2.160 3.686 12.400 1.00 97.12 97 SER A N 1
ATOM 712 C CA . SER A 1 97 ? -1.674 5.065 12.525 1.00 97.12 97 SER A CA 1
ATOM 713 C C . SER A 1 97 ? -2.319 6.008 11.504 1.00 97.12 97 SER A C 1
ATOM 715 O O . SER A 1 97 ? -2.439 7.206 11.764 1.00 97.12 97 SER A O 1
ATOM 717 N N . ALA A 1 98 ? -2.744 5.470 10.357 1.00 96.94 98 ALA A N 1
ATOM 718 C CA . ALA A 1 98 ? -3.345 6.231 9.269 1.00 96.94 98 ALA A CA 1
ATOM 719 C C . ALA A 1 98 ? -4.875 6.335 9.380 1.00 96.94 98 ALA A C 1
ATOM 721 O O . ALA A 1 98 ? -5.448 7.347 8.976 1.00 96.94 98 ALA A O 1
ATOM 722 N N . SER A 1 99 ? -5.543 5.308 9.914 1.00 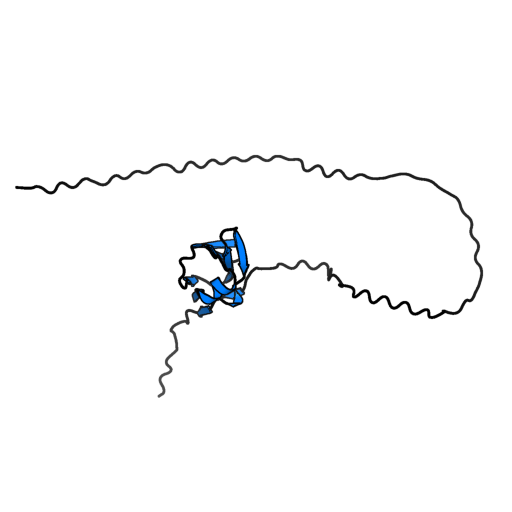96.56 99 SER A N 1
ATOM 723 C CA . SER A 1 99 ? -7.004 5.262 10.029 1.00 96.56 99 SER A CA 1
ATOM 724 C C . SER A 1 99 ? -7.458 4.505 11.278 1.00 96.56 99 SER A C 1
ATOM 726 O O . SER A 1 99 ? -6.975 3.409 11.551 1.00 96.56 99 SER A O 1
ATOM 728 N N . ASP A 1 100 ? -8.449 5.053 11.990 1.00 94.94 100 ASP A N 1
ATOM 729 C CA . ASP A 1 100 ? -9.082 4.405 13.151 1.00 94.94 100 ASP A CA 1
ATOM 730 C C . ASP A 1 100 ? -10.049 3.268 12.756 1.00 94.94 100 ASP A C 1
ATOM 732 O O . ASP A 1 100 ? -10.370 2.403 13.572 1.00 94.94 100 ASP A O 1
ATOM 736 N N . SER A 1 101 ? -10.535 3.267 11.510 1.00 96.62 101 SER A N 1
ATOM 737 C CA . SER A 1 101 ? -11.493 2.283 10.979 1.00 96.62 101 SER A CA 1
ATOM 738 C C . SER A 1 101 ? -11.085 1.791 9.580 1.00 96.62 101 SER A C 1
ATOM 740 O O . SER A 1 101 ? -11.826 1.999 8.611 1.00 96.62 101 SER A O 1
ATOM 742 N N . PRO A 1 102 ? -9.896 1.180 9.436 1.00 97.69 102 PRO A N 1
ATOM 743 C CA . PRO A 1 102 ? -9.406 0.682 8.157 1.00 97.69 102 PRO A CA 1
ATOM 744 C C . PRO A 1 102 ? -10.279 -0.474 7.658 1.00 97.69 102 PRO A C 1
ATOM 746 O O . PRO A 1 102 ? -10.614 -1.390 8.408 1.00 97.69 102 PRO A O 1
ATOM 749 N N . SER A 1 103 ? -10.619 -0.448 6.372 1.00 98.00 103 SER A N 1
ATOM 750 C CA . SER A 1 103 ? -11.376 -1.511 5.704 1.00 98.00 103 SER A CA 1
ATOM 751 C C . SER A 1 103 ? -10.540 -2.249 4.663 1.00 98.00 103 SER A C 1
ATOM 753 O O . SER A 1 103 ? -10.631 -3.470 4.550 1.00 98.00 103 SER A O 1
ATOM 755 N N . GLN A 1 104 ? -9.730 -1.525 3.888 1.00 97.94 104 GLN A N 1
ATOM 756 C CA . GLN A 1 104 ? -8.985 -2.073 2.756 1.00 97.94 104 GLN A CA 1
ATOM 757 C C . GLN A 1 104 ? -7.647 -1.366 2.585 1.00 97.94 104 GLN A C 1
ATOM 759 O O . GLN A 1 104 ? -7.476 -0.224 2.998 1.00 97.94 104 GLN A O 1
ATOM 764 N N . ILE A 1 105 ? -6.707 -2.038 1.932 1.00 98.25 105 ILE A N 1
ATOM 765 C CA . ILE A 1 105 ? -5.446 -1.474 1.472 1.00 98.25 105 ILE A CA 1
ATOM 766 C C . ILE A 1 105 ? -5.494 -1.478 -0.052 1.00 98.25 105 ILE A C 1
ATOM 768 O O . ILE A 1 105 ? -5.706 -2.519 -0.678 1.00 98.25 105 ILE A O 1
ATOM 772 N N . VAL A 1 106 ? -5.314 -0.308 -0.653 1.00 98.25 106 VAL A N 1
ATOM 773 C CA . VAL A 1 106 ? -5.261 -0.106 -2.100 1.00 98.25 106 VAL A CA 1
ATOM 774 C C . VAL A 1 106 ? -3.813 0.140 -2.486 1.00 98.25 106 VAL A C 1
ATOM 776 O O . VAL A 1 106 ? -3.165 1.040 -1.958 1.00 98.25 106 VAL A O 1
ATOM 779 N N . ILE A 1 107 ? -3.302 -0.665 -3.408 1.00 97.94 107 ILE A N 1
ATOM 780 C CA . ILE A 1 107 ? -1.922 -0.577 -3.876 1.00 97.94 107 ILE A CA 1
ATOM 781 C C . ILE A 1 107 ? -1.951 -0.150 -5.331 1.00 97.94 107 ILE A C 1
ATOM 783 O O . ILE A 1 107 ? -2.550 -0.830 -6.171 1.00 97.94 107 ILE A O 1
ATOM 787 N N . PHE A 1 108 ? -1.289 0.960 -5.622 1.00 97.50 108 PHE A N 1
ATOM 788 C CA . PHE A 1 108 ? -1.083 1.447 -6.974 1.00 97.50 108 PHE A CA 1
ATOM 789 C C . PHE A 1 108 ? 0.299 1.038 -7.464 1.00 97.50 108 PHE A C 1
ATOM 791 O O . PHE A 1 108 ? 1.266 1.091 -6.704 1.00 97.50 108 PHE A O 1
ATOM 798 N N . ARG A 1 109 ? 0.393 0.689 -8.745 1.00 96.38 109 ARG A N 1
ATOM 799 C CA . ARG A 1 109 ? 1.645 0.488 -9.471 1.00 96.38 109 ARG A CA 1
ATOM 800 C C . ARG A 1 109 ? 1.625 1.384 -10.700 1.00 96.38 109 ARG A C 1
ATOM 802 O O . ARG A 1 109 ? 0.702 1.299 -11.502 1.00 96.38 109 ARG A O 1
ATOM 809 N N . ASN A 1 110 ? 2.628 2.246 -10.844 1.00 94.69 110 ASN A N 1
ATOM 810 C CA . ASN A 1 110 ? 2.753 3.193 -11.956 1.00 94.69 110 ASN A CA 1
ATOM 811 C C . ASN A 1 110 ? 1.461 4.005 -12.192 1.00 94.69 110 ASN A C 1
ATOM 813 O O . ASN A 1 110 ? 1.005 4.149 -13.321 1.00 94.69 110 ASN A O 1
ATOM 817 N N . ASN A 1 111 ? 0.883 4.529 -11.105 1.00 91.69 111 ASN A N 1
ATOM 818 C CA . ASN A 1 111 ? -0.362 5.313 -11.069 1.00 91.69 111 ASN A CA 1
ATOM 819 C C . ASN A 1 111 ? -1.659 4.544 -11.407 1.00 91.69 111 ASN A C 1
ATOM 821 O O . ASN A 1 111 ? -2.722 5.160 -11.480 1.00 91.69 111 ASN A O 1
ATOM 825 N N . GLU A 1 112 ? -1.617 3.218 -11.547 1.00 94.56 112 GLU A N 1
ATOM 826 C CA . GLU A 1 112 ? -2.802 2.378 -11.757 1.00 94.56 112 GLU A CA 1
ATOM 827 C C . GLU A 1 112 ? -3.083 1.500 -10.536 1.00 94.56 112 GLU A C 1
ATOM 829 O O . GLU A 1 112 ? -2.158 1.034 -9.875 1.00 94.56 112 GLU A O 1
ATOM 834 N N . VAL A 1 113 ? -4.360 1.244 -10.226 1.00 96.56 113 VAL A N 1
ATOM 835 C CA . VAL A 1 113 ? -4.729 0.319 -9.142 1.00 96.56 113 VAL A CA 1
ATOM 836 C C . VAL A 1 113 ? -4.282 -1.089 -9.519 1.00 96.56 113 VAL A C 1
ATOM 838 O O . VAL A 1 113 ? -4.782 -1.674 -10.478 1.00 96.56 113 VAL A O 1
ATOM 841 N N . TRP A 1 114 ? -3.373 -1.648 -8.730 1.00 97.50 114 TRP A N 1
ATOM 842 C CA . TRP A 1 114 ? -2.827 -2.982 -8.941 1.00 97.50 114 TRP A CA 1
ATOM 843 C C . TRP A 1 114 ? -3.487 -4.028 -8.041 1.00 97.50 114 TRP A C 1
ATOM 845 O O . TRP A 1 114 ? -3.874 -5.099 -8.513 1.00 97.50 114 TRP A O 1
ATOM 855 N N . LYS A 1 115 ? -3.647 -3.727 -6.747 1.00 97.56 115 LYS A N 1
ATOM 856 C CA . LYS A 1 115 ? -4.298 -4.618 -5.775 1.00 97.56 115 LYS A CA 1
ATOM 857 C C . LYS A 1 115 ? -5.224 -3.847 -4.848 1.00 97.56 115 LYS A C 1
ATOM 859 O O . LYS A 1 115 ? -4.972 -2.695 -4.510 1.00 97.56 115 LYS A O 1
ATOM 864 N N . ILE A 1 116 ? -6.266 -4.539 -4.402 1.00 97.88 116 ILE A N 1
ATOM 865 C CA . ILE A 1 116 ? -7.114 -4.137 -3.283 1.00 97.88 116 ILE A CA 1
ATOM 866 C C . ILE A 1 116 ? -7.161 -5.335 -2.340 1.00 97.88 116 ILE A C 1
ATOM 868 O O . ILE A 1 116 ? -7.501 -6.439 -2.768 1.00 97.88 116 ILE A O 1
ATOM 872 N N . LEU A 1 117 ? -6.765 -5.127 -1.091 1.00 97.94 117 LEU A N 1
ATOM 873 C CA . LEU A 1 117 ? -6.663 -6.158 -0.064 1.00 97.94 117 LEU A CA 1
ATOM 874 C C . LEU A 1 117 ? -7.590 -5.782 1.088 1.00 97.94 117 LEU A C 1
ATOM 876 O O . LEU A 1 117 ? -7.539 -4.650 1.558 1.00 97.94 117 LEU A O 1
ATOM 880 N N . ASP A 1 118 ? -8.432 -6.703 1.545 1.00 97.69 118 ASP A N 1
ATOM 881 C CA . ASP A 1 118 ? -9.253 -6.460 2.732 1.00 97.69 118 ASP A CA 1
ATOM 882 C C . ASP A 1 118 ? -8.376 -6.486 3.988 1.00 97.69 118 ASP A C 1
ATOM 884 O O . ASP A 1 118 ? -7.536 -7.374 4.153 1.00 97.69 118 ASP A O 1
ATOM 888 N N . TYR A 1 119 ? -8.575 -5.517 4.880 1.00 97.31 119 TYR A N 1
ATOM 889 C CA . TYR A 1 119 ? -7.869 -5.479 6.152 1.00 97.31 119 TYR A CA 1
ATOM 890 C C . TYR A 1 119 ? -8.533 -6.421 7.156 1.00 97.31 119 TYR A C 1
ATOM 892 O O . TYR A 1 119 ? -9.710 -6.270 7.477 1.00 97.31 119 TYR A O 1
ATOM 900 N N . GLN A 1 120 ? -7.764 -7.382 7.668 1.00 96.62 120 GLN A N 1
ATOM 901 C CA . GLN A 1 120 ? -8.253 -8.420 8.585 1.00 96.62 120 GLN A CA 1
ATOM 902 C C . GLN A 1 120 ? -7.716 -8.275 10.018 1.00 96.62 120 GLN A C 1
ATOM 904 O O . GLN A 1 120 ? -7.893 -9.176 10.836 1.00 96.62 120 GLN A O 1
ATOM 909 N N . GLY A 1 121 ? -7.073 -7.149 10.349 1.00 96.44 121 GLY A N 1
ATOM 910 C CA . GLY A 1 121 ? -6.481 -6.943 11.677 1.00 96.44 121 GLY A CA 1
ATOM 911 C C . GLY A 1 121 ? -5.098 -7.572 11.866 1.00 96.44 121 G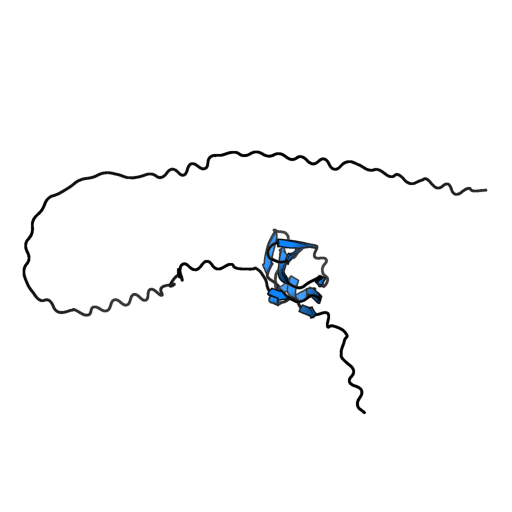LY A C 1
ATOM 912 O O . GLY A 1 121 ? -4.682 -7.768 13.005 1.00 96.44 121 GLY A O 1
ATOM 913 N N . GLU A 1 122 ? -4.415 -7.919 10.776 1.00 97.12 122 GLU A N 1
ATOM 914 C CA . GLU A 1 122 ? -3.080 -8.519 10.778 1.00 97.12 122 GLU A CA 1
ATOM 915 C C . GLU A 1 122 ? -2.142 -7.806 9.798 1.00 97.12 122 GLU A C 1
ATOM 917 O O . GLU A 1 122 ? -2.588 -7.082 8.903 1.00 97.12 122 GLU A O 1
ATOM 922 N N . ASP A 1 123 ? -0.837 -8.029 9.976 1.00 97.69 123 ASP A N 1
ATOM 923 C CA . ASP A 1 123 ? 0.192 -7.512 9.077 1.00 97.69 123 ASP A CA 1
ATOM 924 C C . ASP A 1 123 ? 0.042 -8.136 7.688 1.00 97.69 123 ASP A C 1
ATOM 926 O O . ASP A 1 123 ? -0.196 -9.338 7.541 1.00 97.69 123 ASP A O 1
ATOM 930 N N . ILE A 1 124 ? 0.234 -7.322 6.654 1.00 97.81 124 ILE A N 1
ATOM 931 C CA . ILE A 1 124 ? 0.047 -7.737 5.267 1.00 97.81 124 ILE A CA 1
ATOM 932 C C . ILE A 1 124 ? 1.410 -7.819 4.594 1.00 97.81 124 ILE A C 1
ATOM 934 O O . ILE A 1 124 ? 2.155 -6.842 4.546 1.00 97.81 124 ILE A O 1
ATOM 938 N N . LYS A 1 125 ? 1.712 -8.986 4.023 1.00 97.38 125 LYS A N 1
ATOM 939 C CA . LYS A 1 125 ? 2.868 -9.180 3.147 1.00 97.38 125 LYS A CA 1
ATOM 940 C C . LYS A 1 125 ? 2.425 -9.223 1.697 1.00 97.38 125 LYS A C 1
ATOM 942 O O . LYS A 1 125 ? 1.464 -9.915 1.358 1.00 97.38 125 LYS A O 1
ATOM 947 N N . VAL A 1 126 ? 3.127 -8.486 0.847 1.00 96.94 126 VAL A N 1
ATOM 948 C CA . VAL A 1 126 ? 2.827 -8.388 -0.579 1.00 96.94 126 VAL A CA 1
ATOM 949 C C . VAL A 1 126 ? 4.092 -8.654 -1.375 1.00 96.94 126 VAL A C 1
ATOM 951 O O . VAL A 1 126 ? 5.054 -7.899 -1.281 1.00 96.94 126 VAL A O 1
ATOM 954 N N . ASP A 1 127 ? 4.070 -9.705 -2.190 1.00 96.56 127 ASP A N 1
ATOM 955 C CA . ASP A 1 127 ? 5.146 -9.978 -3.141 1.00 96.56 127 ASP A CA 1
ATOM 956 C C . ASP A 1 127 ? 5.132 -8.919 -4.248 1.00 96.56 127 ASP A C 1
ATOM 958 O O . ASP A 1 127 ? 4.115 -8.731 -4.924 1.00 96.56 127 ASP A O 1
ATOM 962 N N . ILE A 1 128 ? 6.260 -8.244 -4.440 1.00 96.25 128 ILE A N 1
ATOM 963 C CA . ILE A 1 128 ? 6.497 -7.217 -5.453 1.00 96.25 128 ILE A CA 1
ATOM 964 C C . ILE A 1 128 ? 7.259 -7.878 -6.606 1.00 96.25 128 ILE A C 1
ATOM 966 O O . ILE A 1 128 ? 8.457 -8.131 -6.484 1.00 96.25 128 ILE A O 1
ATOM 970 N N . PRO A 1 129 ? 6.578 -8.214 -7.718 1.00 92.62 129 PRO A N 1
ATOM 971 C CA . PRO A 1 129 ? 7.142 -9.101 -8.735 1.00 92.62 129 PRO A CA 1
ATOM 972 C C . PRO A 1 129 ? 8.233 -8.451 -9.589 1.00 92.62 129 PRO A C 1
ATOM 974 O O . PRO A 1 129 ? 8.999 -9.150 -10.243 1.00 92.62 129 PRO A O 1
ATOM 977 N N . GLU A 1 130 ? 8.256 -7.125 -9.641 1.00 94.69 130 GLU A N 1
ATOM 978 C CA . GLU A 1 130 ? 9.131 -6.348 -10.509 1.00 94.69 130 GLU A CA 1
ATOM 979 C C . GLU A 1 130 ? 9.221 -4.911 -10.004 1.00 94.69 130 GLU A C 1
ATOM 981 O O . GLU A 1 130 ? 8.294 -4.397 -9.356 1.00 94.69 130 GLU A O 1
ATOM 986 N N . ASP A 1 131 ? 10.318 -4.266 -10.380 1.00 95.50 131 ASP A N 1
ATOM 987 C CA . ASP A 1 131 ? 10.584 -2.868 -10.099 1.00 95.50 131 ASP A CA 1
ATOM 988 C C . ASP A 1 131 ? 9.448 -1.970 -10.611 1.00 95.50 131 ASP A C 1
ATOM 990 O O . ASP A 1 131 ? 8.754 -2.242 -11.607 1.00 95.50 131 ASP A O 1
ATOM 994 N N . GLY A 1 132 ? 9.243 -0.857 -9.920 1.00 95.06 132 GLY A N 1
ATOM 995 C CA . GLY A 1 132 ? 8.253 0.124 -10.330 1.00 95.06 132 GLY A CA 1
ATOM 996 C C . GLY A 1 132 ? 8.003 1.185 -9.282 1.00 95.06 132 GLY A C 1
ATOM 997 O O . GLY A 1 132 ? 8.589 1.180 -8.203 1.00 95.06 132 GLY A O 1
ATOM 998 N N . ASN A 1 133 ? 7.103 2.102 -9.613 1.00 96.69 133 ASN A N 1
ATOM 999 C CA . ASN A 1 133 ? 6.642 3.116 -8.684 1.00 96.69 133 ASN A CA 1
ATOM 1000 C C . ASN A 1 133 ? 5.375 2.620 -7.975 1.00 96.69 133 ASN A C 1
ATOM 1002 O O . ASN A 1 133 ? 4.348 2.424 -8.630 1.00 96.69 133 ASN A O 1
ATOM 1006 N N . TYR A 1 134 ? 5.454 2.394 -6.665 1.00 97.69 134 TYR A N 1
ATOM 1007 C CA . TYR A 1 134 ? 4.358 1.844 -5.869 1.00 97.69 134 TYR A CA 1
ATOM 1008 C C . TYR A 1 134 ? 3.866 2.859 -4.839 1.00 97.69 134 TYR A C 1
ATOM 1010 O O . TYR A 1 134 ? 4.659 3.516 -4.166 1.00 97.69 134 TYR A O 1
ATOM 1018 N N . CYS A 1 135 ? 2.545 2.951 -4.699 1.00 97.75 135 CYS A N 1
ATOM 1019 C CA . CYS A 1 135 ? 1.880 3.749 -3.673 1.00 97.75 135 CYS A CA 1
ATOM 1020 C C . CYS A 1 135 ? 0.931 2.852 -2.880 1.00 97.75 135 CYS A C 1
ATOM 1022 O O . CYS A 1 135 ? 0.160 2.087 -3.464 1.00 97.75 135 CYS A O 1
ATOM 1024 N N . TYR A 1 136 ? 0.989 2.952 -1.557 1.00 98.06 136 TYR A N 1
ATOM 1025 C CA . TYR A 1 136 ? 0.185 2.158 -0.638 1.00 98.06 136 TYR A CA 1
ATOM 1026 C C . TYR A 1 136 ? -0.775 3.085 0.093 1.00 98.06 136 TYR A C 1
ATOM 1028 O O . TYR A 1 136 ? -0.349 4.019 0.771 1.00 98.06 136 TYR A O 1
ATOM 1036 N N . MET A 1 137 ? -2.071 2.825 -0.044 1.00 98.19 137 MET A N 1
ATOM 1037 C CA . MET A 1 137 ? -3.118 3.620 0.581 1.00 98.19 137 MET A CA 1
ATOM 1038 C C . MET A 1 137 ? -3.992 2.763 1.485 1.00 98.19 137 MET A C 1
ATOM 1040 O O . MET A 1 137 ? -4.445 1.691 1.088 1.00 98.19 137 MET A O 1
ATOM 1044 N N . VAL A 1 138 ? -4.285 3.260 2.680 1.00 98.44 138 VAL A N 1
ATOM 1045 C CA . VAL A 1 138 ? -5.311 2.693 3.561 1.00 98.44 138 VAL A CA 1
ATOM 1046 C C . VAL A 1 138 ? -6.646 3.332 3.211 1.00 98.44 138 VAL A C 1
ATOM 1048 O O . VAL A 1 138 ? -6.728 4.551 3.104 1.00 98.44 138 VAL A O 1
ATOM 1051 N N . ALA A 1 139 ? -7.684 2.520 3.037 1.00 98.19 139 ALA A N 1
ATOM 1052 C CA . ALA A 1 139 ? -9.057 2.949 2.824 1.00 98.19 139 ALA A CA 1
ATOM 1053 C C . ALA A 1 139 ? -9.912 2.638 4.056 1.00 98.19 139 ALA A C 1
ATOM 1055 O O . ALA A 1 139 ? -9.977 1.480 4.475 1.00 98.19 139 ALA A O 1
ATOM 1056 N N . ASP A 1 140 ? -10.622 3.622 4.604 1.00 96.62 140 ASP A N 1
ATOM 1057 C CA . ASP A 1 140 ? -11.598 3.378 5.677 1.00 96.62 140 ASP A CA 1
ATOM 1058 C C . ASP A 1 140 ? -12.927 2.830 5.131 1.00 96.62 140 ASP A C 1
ATOM 1060 O O . ASP A 1 140 ? -13.114 2.632 3.924 1.00 96.62 140 ASP A O 1
ATOM 1064 N N . GLU A 1 141 ? -13.877 2.580 6.029 1.00 93.25 141 GLU A N 1
ATOM 1065 C CA . GLU A 1 141 ? -15.246 2.179 5.683 1.00 93.25 141 GLU A CA 1
ATOM 1066 C C . GLU A 1 141 ? -15.969 3.193 4.771 1.00 93.25 141 GLU A C 1
ATOM 1068 O O . GLU A 1 141 ? -16.812 2.799 3.961 1.00 93.25 141 GLU A O 1
ATOM 1073 N N . ASN A 1 142 ? -15.606 4.480 4.841 1.00 95.12 142 ASN A N 1
ATOM 1074 C CA . ASN A 1 142 ? -16.163 5.560 4.018 1.00 95.12 142 ASN A CA 1
ATOM 1075 C C . ASN A 1 142 ? -15.426 5.755 2.684 1.00 95.12 142 ASN A C 1
ATOM 1077 O O . ASN A 1 142 ? -15.799 6.637 1.907 1.00 95.12 1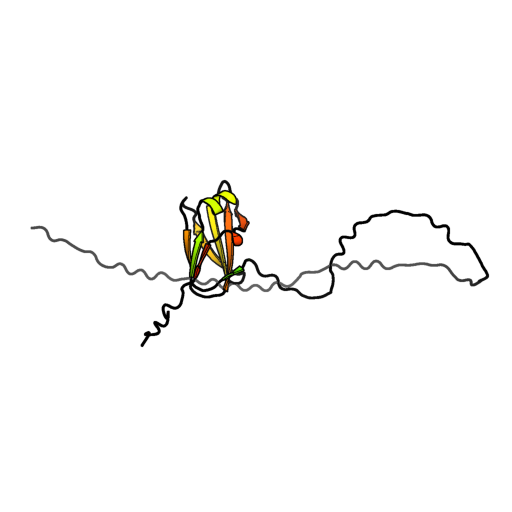42 ASN A O 1
ATOM 1081 N N . LYS A 1 143 ? -14.407 4.934 2.401 1.00 91.81 143 LYS A N 1
ATOM 1082 C CA . LYS A 1 143 ? -13.540 5.018 1.217 1.00 91.81 143 LYS A CA 1
ATOM 1083 C C . LYS A 1 143 ? -12.683 6.287 1.149 1.00 91.81 143 LYS A C 1
ATOM 1085 O O . LYS A 1 143 ? -12.208 6.639 0.069 1.00 91.81 143 LYS A O 1
ATOM 1090 N N . ALA A 1 144 ? -12.445 6.952 2.276 1.00 96.75 144 ALA A N 1
ATOM 1091 C CA . ALA A 1 144 ? -11.367 7.928 2.385 1.00 96.75 144 ALA A CA 1
ATOM 1092 C C . ALA A 1 144 ? -10.015 7.204 2.315 1.00 96.75 144 ALA A C 1
ATOM 1094 O O . ALA A 1 144 ? -9.901 6.080 2.798 1.00 96.75 144 ALA A O 1
ATOM 1095 N N . LEU A 1 145 ? -9.021 7.828 1.675 1.00 96.75 145 LEU A N 1
ATOM 1096 C CA . LEU A 1 145 ? -7.707 7.236 1.414 1.00 96.75 145 LEU A CA 1
ATOM 1097 C C . LEU A 1 145 ? -6.608 8.000 2.155 1.00 96.75 145 LEU A C 1
ATOM 1099 O O . LEU A 1 145 ? -6.551 9.228 2.075 1.00 96.75 145 LEU A O 1
ATOM 1103 N N . TRP A 1 146 ? -5.708 7.265 2.803 1.00 97.81 146 TRP A N 1
ATOM 1104 C CA . TRP A 1 146 ? -4.513 7.799 3.458 1.00 97.81 146 TRP A CA 1
ATOM 1105 C C . TRP A 1 146 ? -3.264 7.128 2.911 1.00 97.81 146 TRP A C 1
ATOM 1107 O O . TRP A 1 146 ? -3.195 5.902 2.853 1.00 97.81 146 TRP A O 1
ATOM 1117 N N . ASP A 1 147 ? -2.283 7.935 2.518 1.00 97.38 147 ASP A N 1
ATOM 1118 C CA . ASP A 1 147 ? -0.997 7.457 2.017 1.00 97.38 147 ASP A CA 1
ATOM 1119 C C . ASP A 1 147 ? -0.123 6.952 3.174 1.00 97.38 147 ASP A C 1
ATOM 1121 O O . ASP A 1 147 ? 0.133 7.682 4.133 1.00 97.38 147 ASP A O 1
ATOM 1125 N N . ILE A 1 148 ? 0.333 5.705 3.065 1.00 97.75 148 ILE A N 1
ATOM 1126 C CA . ILE A 1 148 ? 1.256 5.058 4.006 1.00 97.75 148 ILE A CA 1
ATOM 1127 C C . ILE A 1 148 ? 2.545 4.588 3.321 1.00 97.75 148 ILE A C 1
ATOM 1129 O O . ILE A 1 148 ? 3.302 3.810 3.894 1.00 97.75 148 ILE A O 1
ATOM 1133 N N . THR A 1 149 ? 2.818 5.037 2.095 1.00 97.38 149 THR A N 1
ATOM 1134 C CA . THR A 1 149 ? 3.920 4.546 1.248 1.00 97.38 149 THR A CA 1
ATOM 1135 C C . THR A 1 149 ? 5.289 4.628 1.930 1.00 97.38 149 THR A C 1
ATOM 1137 O O . THR A 1 149 ? 6.119 3.729 1.778 1.00 97.38 149 THR A O 1
ATOM 1140 N N . GLU A 1 150 ? 5.519 5.676 2.719 1.00 96.31 150 GLU A N 1
ATOM 1141 C CA . GLU A 1 150 ? 6.767 5.883 3.467 1.00 96.31 150 GLU A CA 1
ATOM 1142 C C . GLU A 1 150 ? 6.910 4.972 4.694 1.00 96.31 150 GLU A C 1
ATOM 1144 O O . GLU A 1 150 ? 8.018 4.782 5.186 1.00 96.31 150 GLU A O 1
ATOM 1149 N N . LEU A 1 151 ? 5.809 4.392 5.176 1.00 97.19 151 LEU A N 1
ATOM 1150 C CA . LEU A 1 151 ? 5.798 3.499 6.336 1.00 97.19 151 LEU A CA 1
ATOM 1151 C C . LEU A 1 151 ? 6.010 2.032 5.942 1.00 97.19 151 LEU A C 1
ATOM 1153 O O . LEU A 1 151 ? 6.424 1.226 6.765 1.00 97.19 151 LEU A O 1
ATOM 1157 N N . VAL A 1 152 ? 5.747 1.685 4.678 1.00 96.69 152 VAL A N 1
ATOM 1158 C CA . VAL A 1 152 ? 5.892 0.313 4.181 1.00 96.69 152 VAL A CA 1
ATOM 1159 C C . VAL A 1 152 ? 7.363 -0.089 4.114 1.00 96.69 152 VAL A C 1
ATOM 1161 O O . VAL A 1 152 ? 8.154 0.524 3.380 1.00 96.69 152 VAL A O 1
ATOM 1164 N N . ASP A 1 153 ? 7.683 -1.162 4.837 1.00 95.94 153 ASP A N 1
ATOM 1165 C CA . ASP A 1 153 ? 8.999 -1.789 4.856 1.00 95.94 153 ASP A CA 1
ATOM 1166 C C . ASP A 1 153 ? 9.183 -2.687 3.628 1.00 95.94 153 ASP A C 1
ATOM 1168 O O . ASP A 1 153 ? 8.287 -3.450 3.258 1.00 95.94 153 ASP A O 1
ATOM 1172 N N . MET A 1 154 ? 10.338 -2.575 2.980 1.00 94.88 154 MET A N 1
ATOM 1173 C CA . MET A 1 154 ? 10.639 -3.255 1.721 1.00 94.88 154 MET A CA 1
ATOM 1174 C C . MET A 1 154 ? 11.866 -4.140 1.894 1.00 94.88 154 MET A C 1
ATOM 1176 O O . MET A 1 154 ? 12.975 -3.649 2.102 1.00 94.88 154 MET A O 1
ATOM 1180 N N . GLU A 1 155 ? 11.676 -5.443 1.729 1.00 93.94 155 GLU A N 1
ATOM 1181 C CA . GLU A 1 155 ? 12.756 -6.420 1.652 1.00 93.94 155 GLU A CA 1
ATOM 1182 C C . GLU A 1 155 ? 13.038 -6.728 0.178 1.00 93.94 155 GLU A C 1
ATOM 1184 O O . GLU A 1 155 ? 12.221 -7.346 -0.506 1.00 93.94 155 GLU A O 1
ATOM 1189 N N . VAL A 1 156 ? 14.178 -6.268 -0.333 1.00 90.25 156 VAL A N 1
ATOM 1190 C CA . VAL A 1 156 ? 14.597 -6.526 -1.718 1.00 90.25 156 VAL A CA 1
ATOM 1191 C C . VAL A 1 156 ? 15.074 -7.969 -1.843 1.00 90.25 156 VAL A C 1
ATOM 1193 O O . VAL A 1 156 ? 15.821 -8.461 -0.992 1.00 90.25 156 VAL A O 1
ATOM 1196 N N . ILE A 1 157 ? 14.680 -8.647 -2.921 1.00 79.19 157 ILE A N 1
ATOM 1197 C CA . ILE A 1 157 ? 15.273 -9.942 -3.259 1.00 79.19 157 ILE A CA 1
ATOM 1198 C C . ILE A 1 157 ? 16.690 -9.661 -3.759 1.00 79.19 157 ILE A C 1
ATOM 1200 O O . ILE A 1 157 ? 16.890 -9.278 -4.907 1.00 79.19 157 ILE A O 1
ATOM 1204 N N . GLY A 1 158 ? 17.681 -9.811 -2.882 1.00 65.44 158 GLY A N 1
ATOM 1205 C CA . GLY A 1 158 ? 19.075 -9.783 -3.303 1.00 65.44 158 GLY A CA 1
ATOM 1206 C C . GLY A 1 158 ? 19.357 -10.960 -4.231 1.00 65.44 158 GLY A C 1
ATOM 1207 O O . GLY A 1 158 ? 18.963 -12.092 -3.932 1.00 65.44 158 GLY A O 1
ATOM 1208 N N . ASP A 1 159 ? 20.062 -10.712 -5.335 1.00 58.91 159 ASP A N 1
ATOM 1209 C CA . ASP A 1 159 ? 20.684 -11.788 -6.098 1.00 58.91 159 ASP A CA 1
ATOM 1210 C C . ASP A 1 159 ? 21.568 -12.581 -5.131 1.00 58.91 159 ASP A C 1
ATOM 1212 O O . ASP A 1 159 ? 22.571 -12.081 -4.619 1.00 58.91 159 ASP A O 1
ATOM 1216 N N . ALA A 1 160 ? 21.192 -13.829 -4.852 1.00 5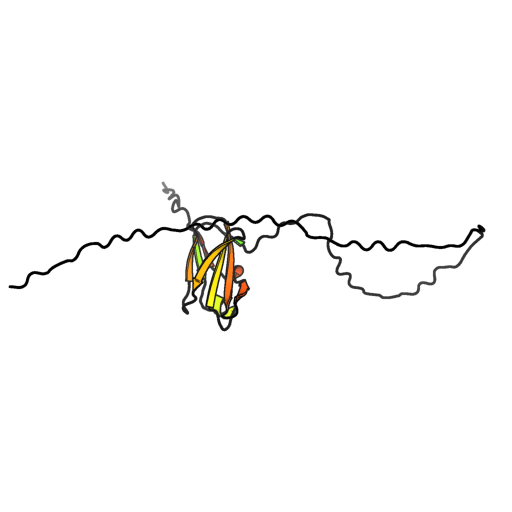4.62 160 ALA A N 1
ATOM 1217 C CA . ALA A 1 160 ? 21.986 -14.768 -4.067 1.00 54.62 160 ALA A CA 1
ATOM 1218 C C . ALA A 1 160 ? 23.219 -15.252 -4.858 1.00 54.62 160 ALA A C 1
ATOM 1220 O O . ALA A 1 160 ? 23.528 -16.441 -4.889 1.00 54.62 160 ALA A O 1
ATOM 1221 N N . GLU A 1 161 ? 23.928 -14.328 -5.498 1.00 55.44 161 GLU A N 1
ATOM 1222 C CA . GLU A 1 161 ? 25.283 -14.499 -6.003 1.00 55.44 161 GLU A CA 1
ATOM 1223 C C . GLU A 1 161 ? 26.207 -13.565 -5.221 1.00 55.44 161 GLU A C 1
ATOM 1225 O O . GLU A 1 161 ? 26.955 -12.752 -5.762 1.00 55.44 161 GLU A O 1
ATOM 1230 N N . ASP A 1 162 ? 26.172 -13.722 -3.897 1.00 54.22 162 ASP A N 1
ATOM 1231 C CA . ASP A 1 162 ? 27.293 -13.366 -3.040 1.00 54.22 162 ASP A CA 1
ATOM 1232 C C . ASP A 1 162 ? 28.452 -14.297 -3.444 1.00 54.22 162 ASP A C 1
ATOM 1234 O O . ASP A 1 162 ? 28.617 -15.420 -2.967 1.00 54.22 162 ASP A O 1
ATOM 1238 N N . TRP A 1 163 ? 29.160 -13.867 -4.484 1.00 58.47 163 TRP A N 1
ATOM 1239 C CA . TRP A 1 163 ? 30.434 -14.338 -4.992 1.00 58.47 163 TRP A CA 1
ATOM 1240 C C . TRP A 1 163 ? 31.379 -14.659 -3.826 1.00 58.47 163 TRP A C 1
ATOM 1242 O O . TRP A 1 163 ? 32.146 -13.829 -3.341 1.00 58.47 163 TRP A O 1
ATOM 1252 N N . ILE A 1 164 ? 31.338 -15.909 -3.371 1.00 62.09 164 ILE A N 1
ATOM 1253 C CA . ILE A 1 164 ? 32.342 -16.458 -2.467 1.00 62.09 164 ILE A CA 1
ATOM 1254 C C . ILE A 1 164 ? 33.677 -16.375 -3.210 1.00 62.09 164 ILE A C 1
ATOM 1256 O O . ILE A 1 164 ? 33.959 -17.200 -4.079 1.00 62.09 164 ILE A O 1
ATOM 1260 N N . ILE A 1 165 ? 34.506 -15.381 -2.888 1.00 65.69 165 ILE A N 1
ATOM 1261 C CA . ILE A 1 165 ? 35.912 -15.388 -3.289 1.00 65.69 165 ILE A CA 1
ATOM 1262 C C . ILE A 1 165 ? 36.600 -16.431 -2.406 1.00 65.69 165 ILE A C 1
ATOM 1264 O O . ILE A 1 165 ? 36.666 -16.232 -1.187 1.00 65.69 165 ILE A O 1
ATOM 1268 N N . PRO A 1 166 ? 37.118 -17.543 -2.948 1.00 67.38 166 PRO A N 1
ATOM 1269 C CA . PRO A 1 166 ? 38.008 -18.382 -2.166 1.00 67.38 166 PRO A CA 1
ATOM 1270 C C . PRO A 1 166 ? 39.277 -17.578 -1.857 1.00 67.38 166 PRO A C 1
ATOM 1272 O O . PRO A 1 166 ? 39.925 -17.052 -2.761 1.00 67.38 166 PRO A O 1
ATOM 1275 N N . LEU A 1 167 ? 39.620 -17.460 -0.573 1.00 65.19 167 LEU A N 1
ATOM 1276 C CA . LEU A 1 167 ? 40.949 -17.015 -0.161 1.00 65.19 167 LEU A CA 1
ATOM 1277 C C . LEU A 1 167 ? 41.910 -18.195 -0.379 1.00 65.19 167 LEU A C 1
ATOM 1279 O O . LEU A 1 167 ? 41.743 -19.230 0.268 1.00 65.19 167 LEU A O 1
ATOM 1283 N N . GLU A 1 168 ? 42.855 -18.049 -1.313 1.00 67.25 168 GLU A N 1
ATOM 1284 C CA . GLU A 1 168 ? 44.028 -18.935 -1.439 1.00 67.25 168 GLU A CA 1
ATOM 1285 C C . GLU A 1 168 ? 45.070 -18.659 -0.346 1.00 67.25 168 GLU A C 1
ATOM 1287 O O . GLU A 1 168 ? 45.285 -17.470 -0.005 1.00 67.25 168 GLU A O 1
#

Secondary structure (DSSP, 8-state):
-------------------------------------------------------------------------------SEEE-SEEEEE-HHHHHHH-SSEEEEEEEETTEEEEEEE--SS-EEEEE-S-EEEEEEEEETT--EEE-TTT-EEEE---S--------

Organism: NCBI:txid2838499